Protein AF-A0A2H5ZKX2-F1 (afdb_monomer)

Mean predicted aligned error: 4.11 Å

pLDDT: mean 93.91, std 4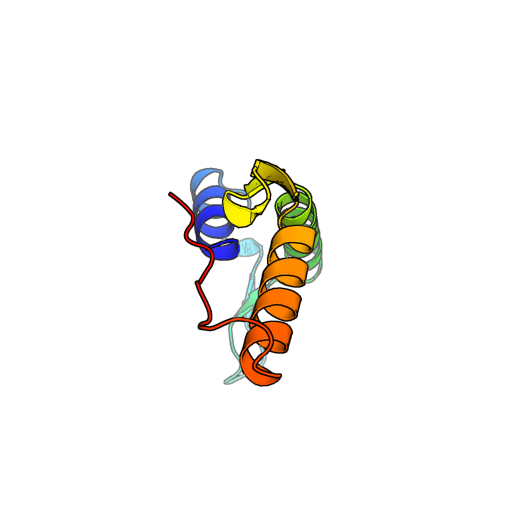.95, range [66.38, 98.38]

Structure (mmCIF, N/CA/C/O backbone):
data_AF-A0A2H5ZKX2-F1
#
_entry.id   AF-A0A2H5ZKX2-F1
#
loop_
_atom_site.group_PDB
_atom_site.id
_atom_site.type_symbol
_atom_site.label_atom_id
_atom_site.label_alt_id
_atom_site.label_comp_id
_atom_site.label_asym_id
_atom_site.label_entity_id
_atom_site.label_seq_id
_atom_site.pdbx_PDB_ins_code
_atom_site.Cartn_x
_atom_site.Cartn_y
_atom_site.Cartn_z
_atom_site.occupancy
_atom_site.B_iso_or_equiv
_atom_site.auth_seq_id
_atom_site.auth_comp_id
_atom_site.auth_asym_id
_atom_site.auth_atom_id
_atom_site.pdbx_PDB_model_num
ATOM 1 N N . MET A 1 1 ? -6.908 -6.288 1.694 1.00 73.31 1 MET A N 1
ATOM 2 C CA . MET A 1 1 ? -5.498 -6.042 1.309 1.00 73.31 1 MET A CA 1
ATOM 3 C C . MET A 1 1 ? -5.469 -4.915 0.281 1.00 73.31 1 MET A C 1
ATOM 5 O O . MET A 1 1 ? -6.286 -4.942 -0.630 1.00 73.31 1 MET A O 1
ATOM 9 N N . ILE A 1 2 ? -4.641 -3.879 0.467 1.00 86.94 2 ILE A N 1
ATOM 10 C CA . ILE A 1 2 ? -4.649 -2.668 -0.388 1.00 86.94 2 ILE A CA 1
ATOM 11 C C . ILE A 1 2 ? -3.763 -2.857 -1.626 1.00 86.94 2 ILE A C 1
ATOM 13 O O . ILE A 1 2 ? -4.169 -2.491 -2.728 1.00 86.94 2 ILE A O 1
ATOM 17 N N . VAL A 1 3 ? -2.578 -3.439 -1.426 1.00 92.94 3 VAL A N 1
ATOM 18 C CA . VAL A 1 3 ? -1.520 -3.550 -2.438 1.00 92.94 3 VAL A CA 1
ATOM 19 C C . VAL A 1 3 ? -1.817 -4.663 -3.438 1.00 92.94 3 VAL A C 1
ATOM 21 O O . VAL A 1 3 ? -1.782 -4.413 -4.635 1.00 92.94 3 VAL A O 1
ATOM 24 N N . ASP A 1 4 ? -2.177 -5.859 -2.981 1.00 93.00 4 ASP A N 1
ATOM 25 C CA . ASP A 1 4 ? -2.324 -7.027 -3.856 1.00 93.00 4 ASP A CA 1
ATOM 26 C C . ASP A 1 4 ? -3.339 -6.806 -4.987 1.00 93.00 4 ASP A C 1
ATOM 28 O O . ASP A 1 4 ? -2.981 -7.021 -6.146 1.00 93.00 4 ASP A O 1
ATOM 32 N N . PRO A 1 5 ? -4.559 -6.281 -4.736 1.00 92.31 5 PRO A N 1
ATOM 33 C CA . PRO A 1 5 ? -5.499 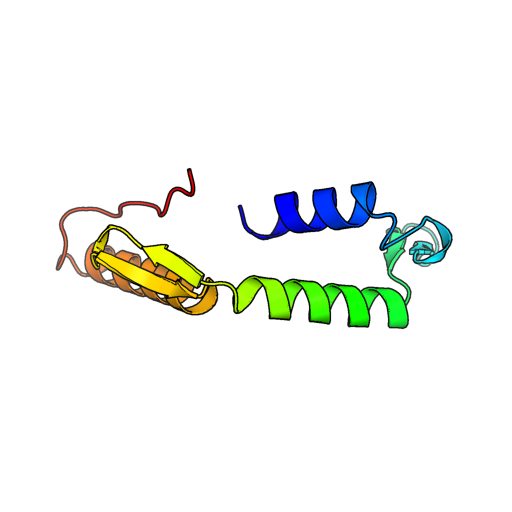-6.012 -5.822 1.00 92.31 5 PRO A CA 1
ATOM 34 C C . PRO A 1 5 ? -4.997 -4.926 -6.777 1.00 92.31 5 PRO A C 1
ATOM 36 O O . PRO A 1 5 ? -5.317 -4.957 -7.962 1.00 92.31 5 PRO A O 1
ATOM 39 N N . MET A 1 6 ? -4.214 -3.964 -6.277 1.00 94.75 6 MET A N 1
ATOM 40 C CA . MET A 1 6 ? -3.596 -2.935 -7.110 1.00 94.75 6 MET A CA 1
ATOM 41 C C . MET A 1 6 ? -2.537 -3.551 -8.027 1.00 94.75 6 MET A C 1
ATOM 43 O O . MET A 1 6 ? -2.563 -3.288 -9.222 1.00 94.75 6 MET A O 1
ATOM 47 N N . VAL A 1 7 ? -1.655 -4.404 -7.502 1.00 96.00 7 VAL A N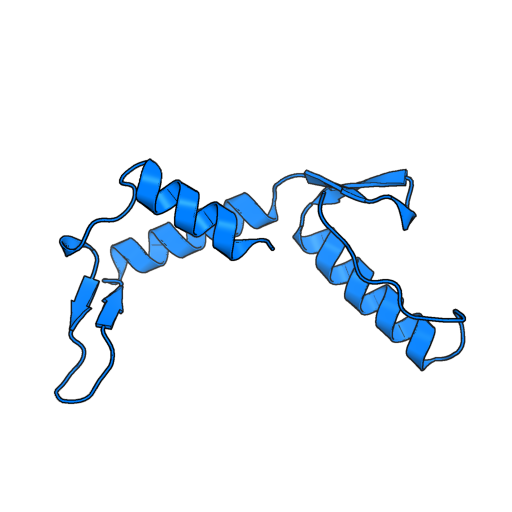 1
ATOM 48 C CA . VAL A 1 7 ? -0.619 -5.090 -8.290 1.00 96.00 7 VAL A CA 1
ATOM 49 C C . VAL A 1 7 ? -1.249 -6.003 -9.340 1.00 96.00 7 VAL A C 1
ATOM 51 O O . VAL A 1 7 ? -0.874 -5.934 -10.508 1.00 96.00 7 VAL A O 1
ATOM 54 N N . VAL A 1 8 ? -2.258 -6.793 -8.964 1.00 95.50 8 VAL A N 1
ATOM 55 C CA . VAL A 1 8 ? -3.010 -7.639 -9.905 1.00 95.50 8 VAL A CA 1
ATOM 56 C C . VAL A 1 8 ? -3.660 -6.792 -11.001 1.00 95.50 8 VAL A C 1
ATOM 58 O O . VAL A 1 8 ? -3.572 -7.139 -12.177 1.00 95.50 8 VAL A O 1
ATOM 61 N N . ALA A 1 9 ? -4.269 -5.656 -10.648 1.00 94.62 9 ALA A N 1
ATOM 62 C CA . ALA A 1 9 ? -4.834 -4.739 -11.633 1.00 94.62 9 ALA A CA 1
ATOM 63 C C . ALA A 1 9 ? -3.760 -4.169 -12.571 1.00 94.62 9 ALA A C 1
ATOM 65 O O . ALA A 1 9 ? -3.981 -4.137 -13.779 1.00 94.62 9 ALA A O 1
ATOM 66 N N . CYS A 1 10 ? -2.596 -3.781 -12.042 1.00 96.25 10 CYS A N 1
ATOM 67 C CA . CYS A 1 10 ? -1.477 -3.288 -12.842 1.00 96.25 10 CYS A CA 1
ATOM 68 C C . CYS A 1 10 ? -0.980 -4.335 -13.848 1.00 96.25 10 CYS A C 1
ATOM 70 O O . CYS A 1 10 ? -0.734 -3.995 -15.002 1.00 96.25 10 CYS A O 1
ATOM 72 N N . ILE A 1 11 ? -0.884 -5.603 -13.441 1.00 94.62 11 ILE A N 1
ATOM 73 C CA . ILE A 1 11 ? -0.489 -6.707 -14.327 1.00 94.62 11 ILE A CA 1
ATOM 74 C C . ILE A 1 11 ? -1.561 -6.942 -15.398 1.00 94.62 11 ILE A C 1
ATOM 76 O O . ILE A 1 11 ? -1.258 -6.941 -16.590 1.00 94.62 11 ILE A O 1
ATOM 80 N N . ASN A 1 12 ? -2.827 -7.080 -14.995 1.00 96.25 12 ASN A N 1
ATOM 81 C CA . ASN A 1 12 ? -3.934 -7.368 -15.914 1.00 96.25 12 ASN A CA 1
ATOM 82 C C . ASN A 1 12 ? -4.138 -6.266 -16.961 1.00 96.25 12 ASN A C 1
ATOM 84 O O . ASN A 1 12 ? -4.495 -6.550 -18.102 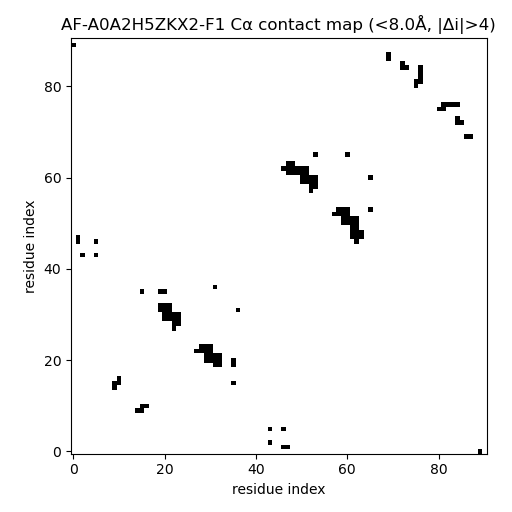1.00 96.25 12 ASN A O 1
ATOM 88 N N . GLN A 1 13 ? -3.903 -5.011 -16.580 1.00 96.69 13 GLN A N 1
ATOM 89 C CA . GLN A 1 13 ? -4.035 -3.847 -17.456 1.00 96.69 13 GLN A CA 1
ATOM 90 C C . GLN A 1 13 ? -2.731 -3.500 -18.190 1.00 96.69 13 GLN A C 1
ATOM 92 O O . GLN A 1 13 ? -2.703 -2.507 -18.912 1.00 96.69 13 GLN A O 1
ATOM 97 N N . ARG A 1 14 ? -1.666 -4.304 -18.031 1.00 95.75 14 ARG A N 1
ATOM 98 C CA . ARG A 1 14 ? -0.336 -4.076 -18.631 1.00 95.75 14 ARG A CA 1
ATOM 99 C C . ARG A 1 14 ? 0.222 -2.681 -18.331 1.00 95.75 14 ARG A C 1
ATOM 101 O O . ARG A 1 14 ? 0.844 -2.053 -19.179 1.00 95.75 14 ARG A O 1
ATOM 108 N N . VAL A 1 15 ? -0.029 -2.205 -17.114 1.00 97.25 15 VAL A N 1
ATOM 109 C CA . VAL A 1 15 ? 0.457 -0.915 -16.601 1.00 97.25 15 VAL A CA 1
ATOM 110 C C . VAL A 1 15 ? 1.976 -0.935 -16.445 1.00 97.25 15 VAL A C 1
ATOM 112 O O . VAL A 1 15 ? 2.620 0.080 -16.676 1.00 97.25 15 VAL A O 1
ATOM 115 N N . PHE A 1 16 ? 2.526 -2.094 -16.073 1.00 97.25 16 PHE A N 1
ATOM 116 C CA . PHE A 1 16 ? 3.960 -2.356 -16.022 1.00 97.25 16 PHE A CA 1
ATOM 117 C C . PHE A 1 16 ? 4.293 -3.599 -16.847 1.00 97.25 16 PHE A C 1
ATOM 119 O O . PHE A 1 16 ? 3.496 -4.537 -16.946 1.00 97.25 16 PHE A O 1
ATOM 126 N N . SER A 1 17 ? 5.495 -3.606 -17.400 1.00 95.44 17 SER A N 1
ATOM 127 C CA . SER A 1 17 ? 6.106 -4.666 -18.193 1.00 95.44 17 SER A CA 1
ATOM 128 C C . SER A 1 17 ? 7.475 -5.037 -17.616 1.00 95.44 17 SER A C 1
ATOM 130 O O . SER A 1 17 ? 7.962 -4.380 -16.701 1.00 95.44 17 SER A O 1
ATOM 132 N N . ALA A 1 18 ? 8.124 -6.077 -18.148 1.00 95.81 18 ALA A N 1
ATOM 133 C CA . ALA A 1 18 ? 9.485 -6.434 -17.732 1.00 95.81 18 ALA A CA 1
ATOM 134 C C . ALA A 1 18 ? 10.497 -5.294 -17.975 1.00 95.81 18 ALA A C 1
ATOM 136 O O . ALA A 1 18 ? 11.451 -5.155 -17.214 1.00 95.81 18 ALA A O 1
ATOM 137 N N . ASP A 1 19 ? 10.248 -4.439 -18.973 1.00 96.62 19 ASP A N 1
ATOM 138 C CA . ASP A 1 19 ? 11.117 -3.311 -19.320 1.00 96.62 19 ASP A CA 1
ATOM 139 C C . ASP A 1 19 ? 11.064 -2.172 -18.294 1.00 96.62 19 ASP A C 1
ATOM 141 O O . ASP A 1 19 ? 11.937 -1.305 -18.294 1.00 96.62 19 ASP A O 1
ATOM 145 N N . ASP A 1 20 ? 10.080 -2.168 -17.395 1.00 97.81 20 ASP A N 1
ATOM 146 C CA . ASP A 1 20 ? 9.973 -1.207 -16.293 1.00 97.81 20 ASP A CA 1
ATOM 147 C C . ASP A 1 20 ? 10.879 -1.561 -15.107 1.00 97.81 20 ASP A C 1
ATOM 149 O O . ASP A 1 20 ? 10.976 -0.803 -14.136 1.00 97.81 20 ASP A O 1
ATOM 153 N N . PHE A 1 21 ? 11.563 -2.700 -15.190 1.00 97.56 21 PHE A N 1
ATOM 154 C CA . PHE A 1 21 ? 12.468 -3.199 -14.171 1.00 97.56 21 PHE A CA 1
ATOM 155 C C . PHE A 1 21 ? 13.914 -3.192 -14.659 1.00 97.56 21 PHE A C 1
ATOM 157 O O . PHE A 1 21 ? 14.209 -3.218 -15.855 1.00 97.56 21 PHE A O 1
ATOM 164 N N . GLU A 1 22 ? 14.831 -3.150 -13.705 1.00 96.75 22 GLU A N 1
ATOM 165 C CA . GLU A 1 22 ? 16.265 -3.240 -13.934 1.00 96.75 22 GLU A CA 1
ATOM 166 C C . GLU A 1 22 ? 16.915 -4.151 -12.886 1.00 96.75 22 GLU A C 1
ATOM 168 O O . GLU A 1 22 ? 16.460 -4.197 -11.733 1.00 96.75 22 GLU A O 1
ATOM 173 N N . PRO A 1 23 ? 17.949 -4.921 -13.267 1.00 95.69 23 PRO A N 1
ATOM 174 C CA . PRO A 1 23 ? 18.737 -5.654 -12.294 1.00 95.69 23 PRO A CA 1
ATOM 175 C C . PRO A 1 23 ? 19.487 -4.669 -11.396 1.00 95.69 23 PRO A C 1
ATOM 177 O O . PRO A 1 23 ? 19.973 -3.635 -11.858 1.00 95.69 23 PRO A O 1
ATOM 180 N N . GLY A 1 24 ? 19.586 -4.994 -10.108 1.00 92.19 24 GLY A N 1
ATOM 181 C CA . GLY A 1 24 ? 20.585 -4.361 -9.253 1.00 92.19 24 GLY A CA 1
ATOM 182 C C . GLY A 1 24 ? 22.003 -4.811 -9.628 1.00 92.19 24 GLY A C 1
ATOM 183 O O . GLY A 1 24 ? 22.200 -5.563 -10.585 1.00 92.19 24 GLY A O 1
ATOM 184 N N . ALA A 1 25 ? 23.000 -4.362 -8.865 1.00 91.62 25 ALA A N 1
ATOM 185 C CA . ALA A 1 25 ? 24.366 -4.872 -8.985 1.00 91.62 25 ALA A CA 1
ATOM 186 C C . ALA A 1 25 ? 24.439 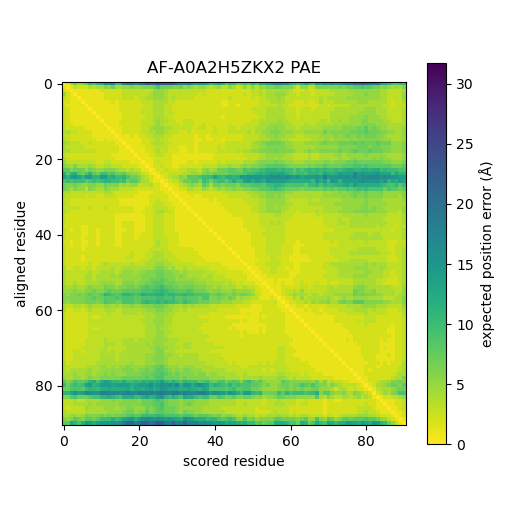-6.389 -8.698 1.00 91.62 25 ALA A C 1
ATOM 188 O O . ALA A 1 25 ? 23.466 -6.993 -8.247 1.00 91.62 25 ALA A O 1
ATOM 189 N N . ASP A 1 26 ? 25.590 -7.019 -8.941 1.00 91.25 26 ASP A N 1
ATOM 190 C CA . ASP A 1 26 ? 25.753 -8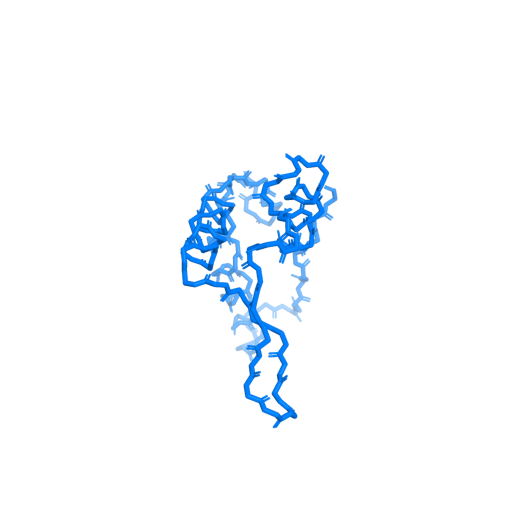.465 -8.743 1.00 91.25 26 ASP A CA 1
ATOM 191 C C . ASP A 1 26 ? 25.318 -8.911 -7.334 1.00 91.25 26 ASP A C 1
ATOM 193 O O . ASP A 1 26 ? 25.855 -8.467 -6.318 1.00 91.25 26 ASP A O 1
ATOM 197 N N . GLY A 1 27 ? 24.319 -9.798 -7.282 1.00 91.62 27 GLY A N 1
ATOM 198 C CA . GLY A 1 27 ? 23.716 -10.297 -6.040 1.00 91.62 27 GLY A CA 1
ATOM 199 C C . GLY A 1 27 ? 22.595 -9.427 -5.451 1.00 91.62 27 GLY A C 1
ATOM 200 O O . GLY A 1 27 ? 21.986 -9.818 -4.456 1.00 91.62 27 GLY A O 1
ATOM 201 N N . GLU A 1 28 ? 22.279 -8.279 -6.049 1.00 94.44 28 GLU A N 1
ATOM 202 C CA . GLU A 1 28 ? 21.173 -7.412 -5.640 1.00 94.44 28 GLU A CA 1
ATOM 203 C C . GLU A 1 28 ? 19.835 -7.800 -6.310 1.00 94.44 28 GLU A C 1
ATOM 205 O O . GLU A 1 28 ? 19.811 -8.388 -7.393 1.00 94.44 28 GLU A O 1
ATOM 210 N N . PRO A 1 29 ? 18.685 -7.459 -5.693 1.00 95.50 29 PRO A N 1
ATOM 211 C CA . PRO A 1 29 ? 17.373 -7.775 -6.254 1.00 95.50 29 PRO A CA 1
ATOM 212 C C . PRO A 1 29 ? 17.053 -6.960 -7.514 1.00 95.50 29 PRO A C 1
ATOM 214 O O . PRO A 1 29 ? 17.594 -5.875 -7.728 1.00 95.50 29 PRO A O 1
ATOM 217 N N . ILE A 1 30 ? 16.083 -7.452 -8.291 1.00 96.62 30 ILE A N 1
ATOM 218 C CA . ILE A 1 30 ? 15.424 -6.685 -9.356 1.00 96.62 30 ILE A CA 1
ATOM 219 C C . ILE A 1 30 ? 14.669 -5.501 -8.742 1.00 96.62 30 ILE A C 1
ATOM 221 O O . ILE A 1 30 ? 13.989 -5.642 -7.722 1.00 96.62 30 ILE A O 1
ATOM 225 N N . ARG A 1 31 ? 14.769 -4.333 -9.376 1.00 96.62 31 ARG A N 1
ATOM 226 C CA . ARG A 1 31 ? 14.153 -3.084 -8.917 1.00 96.62 31 ARG A CA 1
ATOM 227 C C . ARG A 1 31 ? 13.305 -2.487 -10.028 1.00 96.62 31 ARG A C 1
ATOM 229 O O . ARG A 1 31 ? 13.544 -2.740 -11.202 1.00 96.62 31 ARG A O 1
ATOM 236 N N . PHE A 1 32 ? 12.324 -1.669 -9.662 1.00 97.88 32 PHE A N 1
ATOM 237 C CA . PHE A 1 32 ? 11.713 -0.768 -10.635 1.00 97.88 32 PHE A CA 1
ATOM 238 C C . PHE A 1 32 ? 12.733 0.277 -11.079 1.00 97.88 32 PHE A C 1
ATOM 240 O O . PHE A 1 32 ? 13.439 0.845 -10.242 1.00 97.88 32 PHE A O 1
ATOM 247 N N . LYS A 1 33 ? 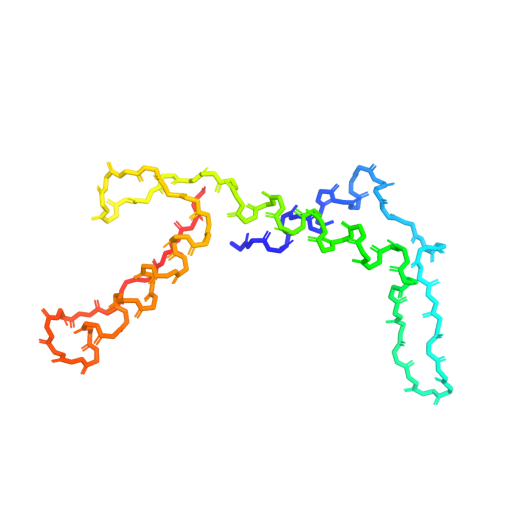12.699 0.622 -12.365 1.00 97.94 33 LYS A N 1
ATOM 248 C CA . LYS A 1 33 ? 13.301 1.858 -12.859 1.00 97.94 33 LYS A CA 1
ATOM 249 C C . LYS A 1 33 ? 12.642 3.052 -12.177 1.00 97.94 33 LYS A C 1
ATOM 251 O O . LYS A 1 33 ? 11.462 3.015 -11.818 1.00 97.94 33 LYS A O 1
ATOM 256 N N . ARG A 1 34 ? 13.381 4.154 -12.040 1.00 97.31 34 ARG A N 1
ATOM 257 C CA . ARG A 1 34 ? 12.919 5.349 -11.311 1.00 97.31 34 ARG A CA 1
ATOM 258 C C . ARG A 1 34 ? 11.537 5.850 -11.749 1.00 97.31 34 ARG A C 1
ATOM 260 O O . ARG A 1 34 ? 10.703 6.144 -10.896 1.00 97.31 34 ARG A O 1
ATOM 267 N N . GLU A 1 35 ? 11.290 5.935 -13.055 1.00 97.62 35 GLU A N 1
ATOM 268 C CA . GLU A 1 35 ? 10.014 6.440 -13.583 1.00 97.62 35 GLU A CA 1
ATOM 269 C C . GLU A 1 35 ? 8.853 5.471 -13.301 1.00 97.62 35 GLU A C 1
ATOM 271 O O . GLU A 1 35 ? 7.778 5.901 -12.880 1.00 97.62 35 GLU A O 1
ATOM 276 N N . ALA A 1 36 ? 9.092 4.160 -13.417 1.00 97.81 36 ALA A N 1
ATOM 277 C CA . ALA A 1 36 ? 8.110 3.137 -13.068 1.00 97.81 36 ALA A CA 1
ATOM 278 C C . ALA A 1 36 ? 7.786 3.142 -11.566 1.00 97.81 36 ALA A C 1
ATOM 280 O O . ALA A 1 36 ? 6.618 3.082 -11.186 1.00 97.81 36 ALA A O 1
ATOM 281 N N . MET A 1 37 ? 8.798 3.306 -10.706 1.00 97.81 37 MET A N 1
ATOM 282 C CA . MET A 1 37 ? 8.602 3.439 -9.259 1.00 97.81 37 MET A CA 1
ATOM 283 C C . MET A 1 37 ? 7.773 4.679 -8.917 1.00 97.81 37 MET A C 1
ATOM 285 O O . MET A 1 37 ? 6.838 4.601 -8.121 1.00 97.81 37 MET A O 1
ATOM 289 N N . LYS A 1 38 ? 8.082 5.827 -9.530 1.00 98.38 38 LYS A N 1
ATOM 290 C CA . LYS A 1 38 ? 7.312 7.058 -9.327 1.00 98.38 38 LYS A CA 1
ATOM 291 C C . LYS A 1 38 ? 5.843 6.845 -9.687 1.00 98.38 38 LYS A C 1
ATOM 293 O O . LYS A 1 38 ? 4.965 7.182 -8.895 1.00 98.38 38 LYS A O 1
ATOM 298 N N . TYR A 1 39 ? 5.578 6.223 -10.832 1.00 97.81 39 TYR A N 1
ATOM 299 C CA . TYR A 1 39 ? 4.214 5.936 -11.253 1.00 97.81 39 TYR A CA 1
ATOM 300 C C . TYR A 1 39 ? 3.515 4.921 -10.336 1.00 97.81 39 TYR A C 1
ATOM 302 O O . TYR A 1 39 ? 2.357 5.109 -9.967 1.00 97.81 39 TYR A O 1
ATOM 310 N N . PHE A 1 40 ? 4.221 3.885 -9.877 1.00 97.50 40 PHE A N 1
ATOM 311 C CA . PHE A 1 40 ? 3.699 2.939 -8.890 1.00 97.50 40 PHE A CA 1
ATOM 312 C C . PHE A 1 40 ? 3.278 3.640 -7.591 1.00 97.50 40 PHE A C 1
ATOM 314 O O . PHE A 1 40 ? 2.189 3.380 -7.073 1.00 97.50 40 PHE A O 1
ATOM 321 N N . ILE A 1 41 ? 4.097 4.575 -7.094 1.00 97.75 41 ILE A N 1
ATOM 322 C CA . ILE A 1 41 ? 3.766 5.397 -5.924 1.00 97.75 41 ILE A CA 1
ATOM 323 C C . ILE A 1 41 ? 2.512 6.234 -6.198 1.00 97.75 41 ILE A C 1
ATOM 325 O O . ILE A 1 41 ? 1.611 6.253 -5.365 1.00 97.75 41 ILE A O 1
ATOM 329 N N . GLU A 1 42 ? 2.387 6.871 -7.364 1.00 97.75 42 GLU A N 1
ATOM 330 C CA . GLU A 1 42 ? 1.189 7.644 -7.727 1.00 97.75 42 GLU A CA 1
ATOM 331 C C . GLU A 1 42 ? -0.090 6.785 -7.744 1.00 97.75 42 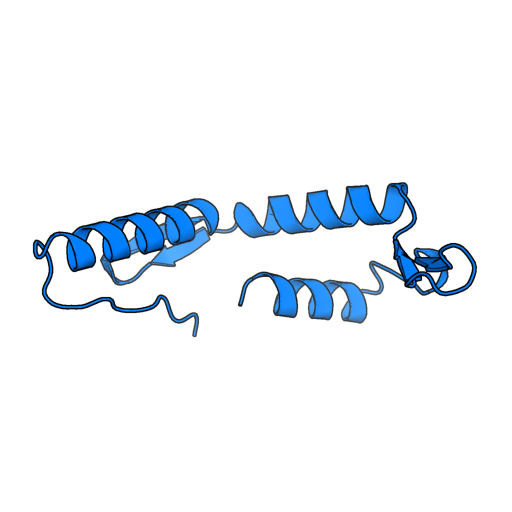GLU A C 1
ATOM 333 O O . GLU A 1 42 ? -1.146 7.215 -7.262 1.00 97.75 42 GLU A O 1
ATOM 338 N N . LEU A 1 43 ? -0.008 5.552 -8.255 1.00 96.69 43 LEU A N 1
ATOM 339 C CA . LEU A 1 43 ? -1.114 4.590 -8.245 1.00 96.69 43 LEU A CA 1
ATOM 340 C C . LEU A 1 43 ? -1.495 4.180 -6.819 1.00 96.69 43 LEU A C 1
ATOM 342 O O . LEU A 1 43 ? -2.685 4.149 -6.488 1.00 96.69 43 LEU A O 1
ATOM 346 N N . PHE A 1 44 ? -0.501 3.917 -5.971 1.00 96.88 44 PHE A N 1
ATOM 347 C CA . PHE A 1 44 ? -0.696 3.583 -4.563 1.00 96.88 44 PHE A CA 1
ATOM 348 C C . PHE A 1 44 ? -1.340 4.738 -3.791 1.00 96.88 44 PHE A C 1
ATOM 350 O O . PHE A 1 44 ? -2.345 4.561 -3.102 1.00 96.88 44 PHE A O 1
ATOM 357 N N . GLU A 1 45 ? -0.833 5.948 -3.989 1.00 96.94 45 GLU A N 1
ATOM 358 C CA . GLU A 1 45 ? -1.366 7.187 -3.435 1.00 96.94 45 GLU A CA 1
ATOM 359 C C . GLU A 1 45 ? -2.823 7.421 -3.841 1.00 96.94 45 GLU A C 1
ATOM 361 O O . GLU A 1 45 ? -3.671 7.768 -3.013 1.00 96.94 45 GLU A O 1
ATOM 366 N N . ARG A 1 46 ? -3.150 7.186 -5.116 1.00 95.25 46 ARG A N 1
ATOM 367 C CA . ARG A 1 46 ? -4.529 7.242 -5.607 1.00 95.25 46 ARG A CA 1
ATOM 368 C C . ARG A 1 46 ? -5.398 6.189 -4.936 1.00 95.25 46 ARG A C 1
ATOM 370 O O . ARG A 1 46 ? -6.487 6.521 -4.478 1.00 95.25 46 ARG A O 1
ATOM 377 N N . ARG A 1 47 ? -4.915 4.950 -4.822 1.00 94.69 47 ARG A N 1
ATOM 378 C CA . ARG A 1 47 ? -5.636 3.868 -4.144 1.00 94.69 47 ARG A CA 1
ATOM 379 C C . ARG A 1 47 ? -5.927 4.219 -2.687 1.00 94.69 47 ARG A C 1
ATOM 381 O O . ARG A 1 47 ? -7.032 3.950 -2.232 1.00 94.69 47 ARG A O 1
ATOM 388 N N . LEU A 1 48 ? -4.993 4.862 -1.987 1.00 95.50 48 LEU A N 1
ATOM 389 C CA . LEU A 1 48 ? -5.175 5.296 -0.601 1.00 95.50 48 LEU A CA 1
ATOM 390 C C . LEU A 1 48 ? -6.267 6.365 -0.422 1.00 95.50 48 LEU A C 1
ATOM 392 O O . LEU A 1 48 ? -6.864 6.447 0.651 1.00 95.50 48 LEU A O 1
ATOM 396 N N . ARG A 1 49 ? -6.559 7.155 -1.462 1.00 96.00 49 ARG A N 1
ATOM 397 C CA . ARG A 1 49 ? -7.662 8.131 -1.469 1.00 96.00 49 ARG A CA 1
ATOM 398 C C . ARG A 1 49 ? -9.027 7.512 -1.766 1.00 96.00 49 ARG A C 1
ATOM 400 O O . ARG A 1 49 ? -10.034 8.181 -1.562 1.00 96.00 49 ARG A O 1
ATOM 407 N N . ASN A 1 50 ? -9.086 6.262 -2.225 1.00 94.50 50 ASN A N 1
ATOM 408 C CA . ASN A 1 50 ? -10.361 5.610 -2.498 1.00 94.50 50 ASN A CA 1
ATOM 409 C C . ASN A 1 50 ? -11.145 5.400 -1.204 1.00 94.50 50 ASN A C 1
ATOM 411 O O . ASN A 1 50 ? -10.615 4.866 -0.228 1.00 94.50 50 ASN A O 1
ATOM 415 N N . GLU A 1 51 ? -12.424 5.753 -1.241 1.00 94.88 51 GLU A N 1
ATOM 416 C CA . GLU A 1 51 ? -13.340 5.521 -0.136 1.00 94.88 51 GLU A CA 1
ATOM 417 C C . GLU A 1 51 ? -13.848 4.082 -0.090 1.00 94.88 51 GLU A C 1
ATOM 419 O O . GLU A 1 51 ? -14.220 3.491 -1.109 1.00 94.88 51 GLU A O 1
ATOM 424 N N . ILE A 1 52 ? -13.953 3.561 1.124 1.00 93.06 52 ILE A N 1
ATOM 425 C CA . ILE A 1 52 ? -14.585 2.294 1.458 1.00 93.06 52 ILE A CA 1
ATOM 426 C C . ILE A 1 52 ? -15.563 2.511 2.611 1.00 93.06 52 ILE A C 1
ATOM 428 O O . ILE A 1 52 ? -15.386 3.395 3.449 1.00 93.06 52 ILE A O 1
ATOM 432 N N . PHE A 1 53 ? -16.629 1.717 2.641 1.00 92.12 53 PHE A N 1
ATOM 433 C CA . PHE A 1 53 ? -17.516 1.705 3.793 1.00 92.12 53 PHE A CA 1
ATOM 434 C C . PHE A 1 53 ? -16.764 1.137 5.001 1.00 92.12 53 PHE A C 1
ATOM 436 O O . PHE A 1 53 ? -16.202 0.046 4.917 1.00 92.12 53 PHE A O 1
ATOM 443 N N . TYR A 1 54 ? -16.749 1.881 6.106 1.00 90.56 54 TYR A N 1
ATOM 444 C CA . TYR A 1 54 ? -16.132 1.480 7.363 1.00 90.56 54 TYR A CA 1
ATOM 445 C C . TYR A 1 54 ? -17.233 1.155 8.386 1.00 90.56 54 TYR A C 1
ATOM 447 O O . TYR A 1 54 ? -17.787 2.073 9.005 1.00 90.56 54 TYR A O 1
ATOM 455 N N . PRO A 1 55 ? -17.571 -0.139 8.575 1.00 88.69 55 PRO A N 1
ATOM 456 C CA . PRO A 1 55 ? -18.700 -0.550 9.406 1.00 88.69 55 PRO A CA 1
ATOM 457 C C . PRO A 1 55 ? -18.682 -0.003 10.840 1.00 88.69 55 PRO A C 1
ATOM 459 O O . PRO A 1 55 ? -19.734 0.462 11.276 1.00 88.69 55 PRO A O 1
ATOM 462 N N . PRO A 1 56 ? -17.536 0.051 11.560 1.00 86.19 56 PRO A N 1
ATOM 463 C CA . PRO A 1 56 ? -17.525 0.512 12.952 1.00 86.19 56 PRO A CA 1
ATOM 464 C C . PRO A 1 56 ? -18.016 1.952 13.158 1.00 86.19 56 PRO A C 1
ATOM 466 O O . PRO A 1 56 ? -18.440 2.302 14.254 1.00 86.19 56 PRO A O 1
ATOM 469 N N . ARG A 1 57 ? -17.965 2.801 12.121 1.00 83.12 57 ARG A N 1
ATOM 470 C CA . ARG A 1 57 ? -18.461 4.192 12.164 1.00 83.12 57 ARG A CA 1
ATOM 471 C C . ARG A 1 57 ? -19.726 4.412 11.339 1.00 83.12 57 ARG A C 1
ATOM 473 O O . ARG A 1 57 ? -20.221 5.533 11.311 1.00 83.12 57 ARG A O 1
ATOM 480 N N . ASN A 1 58 ? -20.207 3.389 10.633 1.00 89.06 58 ASN A N 1
ATOM 481 C CA . ASN A 1 58 ? -21.301 3.496 9.667 1.00 89.06 58 ASN A CA 1
ATOM 482 C C . ASN A 1 58 ? -21.116 4.661 8.663 1.00 89.06 58 ASN A C 1
ATOM 484 O O . ASN A 1 58 ? -22.055 5.386 8.339 1.00 89.06 58 ASN A O 1
ATOM 488 N N . HIS A 1 59 ? -19.882 4.876 8.195 1.00 92.94 59 HIS A N 1
ATOM 489 C CA . HIS A 1 59 ? -19.533 5.977 7.294 1.00 92.94 59 HIS A CA 1
ATOM 490 C C . HIS A 1 59 ? -18.489 5.540 6.262 1.00 92.94 59 HIS A C 1
ATOM 492 O O . HIS A 1 59 ? -17.820 4.518 6.434 1.00 92.94 59 HIS A O 1
ATOM 498 N N . ARG A 1 60 ? -18.346 6.301 5.173 1.00 94.38 60 ARG A N 1
ATOM 499 C CA . ARG A 1 60 ? -17.293 6.071 4.180 1.00 94.38 60 ARG A CA 1
ATOM 500 C C . ARG A 1 60 ? -16.019 6.777 4.616 1.00 94.38 60 ARG A C 1
ATOM 502 O O . ARG A 1 60 ? -16.045 7.951 4.951 1.00 94.38 60 ARG A O 1
ATOM 509 N N . LEU A 1 61 ? -14.913 6.051 4.610 1.00 95.44 61 LEU A N 1
ATOM 510 C CA . LEU A 1 61 ? -13.590 6.581 4.909 1.00 95.44 61 LEU A CA 1
ATOM 511 C C . LEU A 1 61 ? -12.657 6.203 3.767 1.00 95.44 61 LEU A C 1
ATOM 513 O O . LEU A 1 61 ? -12.787 5.123 3.188 1.00 95.44 61 LEU A O 1
ATOM 517 N N . ASN A 1 62 ? -11.703 7.066 3.437 1.00 95.88 62 ASN A N 1
ATOM 518 C CA . ASN A 1 62 ? -10.619 6.650 2.558 1.00 95.88 62 ASN A CA 1
ATOM 519 C C . ASN A 1 62 ? -9.691 5.657 3.277 1.00 95.88 62 ASN A C 1
ATOM 521 O O . ASN A 1 62 ? -9.679 5.567 4.506 1.00 95.88 62 ASN A O 1
ATOM 525 N N . TYR A 1 63 ? -8.901 4.894 2.523 1.00 95.31 63 TYR A N 1
ATOM 526 C CA . TYR A 1 63 ? -8.016 3.892 3.123 1.00 95.31 63 TYR A CA 1
ATOM 527 C C . TYR A 1 63 ? -7.018 4.483 4.130 1.00 95.31 63 TYR A C 1
ATOM 529 O O . TYR A 1 63 ? -6.700 3.796 5.098 1.00 95.31 63 TYR A O 1
ATOM 537 N N . ARG A 1 64 ? -6.552 5.734 3.970 1.00 95.88 64 ARG A N 1
ATOM 538 C CA . ARG A 1 64 ? -5.691 6.377 4.989 1.00 95.88 64 ARG A CA 1
ATOM 539 C C . ARG A 1 64 ? -6.426 6.530 6.312 1.00 95.88 64 ARG A C 1
ATOM 541 O O . ARG A 1 64 ? -5.917 6.109 7.342 1.00 95.88 64 ARG A O 1
ATOM 548 N N . GLN A 1 65 ? -7.643 7.058 6.260 1.00 96.19 65 GLN A N 1
ATOM 549 C CA . GLN A 1 65 ? -8.497 7.217 7.430 1.00 96.19 65 GLN A CA 1
ATOM 550 C C . GLN A 1 65 ? -8.820 5.864 8.070 1.00 96.19 65 GLN A C 1
ATOM 552 O O . GLN A 1 65 ? -8.793 5.750 9.287 1.00 96.19 65 GLN A O 1
ATOM 557 N N . VAL A 1 66 ? -9.061 4.811 7.281 1.00 95.25 66 VAL A N 1
ATOM 558 C CA . VAL A 1 66 ? -9.256 3.459 7.829 1.00 95.25 66 VAL A CA 1
ATOM 559 C C . VAL A 1 66 ? -8.010 2.978 8.579 1.00 95.25 66 VAL A C 1
ATOM 561 O O . VAL A 1 66 ? -8.142 2.460 9.683 1.00 95.25 66 VAL A O 1
ATOM 564 N N . ILE A 1 67 ? -6.808 3.167 8.025 1.00 95.25 67 ILE A N 1
ATOM 565 C CA . ILE A 1 67 ? -5.550 2.800 8.699 1.00 95.25 67 ILE A CA 1
ATOM 566 C C . ILE A 1 67 ? -5.395 3.583 10.008 1.00 95.25 67 ILE A C 1
ATOM 568 O O . ILE A 1 67 ? -5.109 2.987 11.046 1.00 95.25 67 ILE A O 1
ATOM 572 N N . GLU A 1 68 ? -5.632 4.895 9.985 1.00 96.50 68 GLU A N 1
ATOM 573 C CA . GLU A 1 68 ? -5.607 5.734 11.187 1.00 96.50 68 GLU A CA 1
ATOM 574 C C . GLU A 1 68 ? -6.599 5.237 12.241 1.00 96.50 68 GLU A C 1
ATOM 576 O O . GLU A 1 68 ? -6.265 5.159 13.423 1.00 96.50 68 GLU A O 1
ATOM 581 N N . GLU A 1 69 ? -7.803 4.850 11.828 1.00 95.56 69 GLU A N 1
ATOM 582 C CA . GLU A 1 69 ? -8.809 4.325 12.741 1.00 95.56 69 GLU A CA 1
ATOM 583 C C . GLU A 1 69 ? -8.452 2.974 13.334 1.00 95.56 69 GLU A C 1
ATOM 585 O O . GLU A 1 69 ? -8.711 2.751 14.513 1.00 95.56 69 GLU A O 1
ATOM 590 N N . GLN A 1 70 ? -7.809 2.096 12.570 1.00 95.25 70 GLN A N 1
ATOM 591 C CA . GLN A 1 70 ? -7.306 0.829 13.091 1.00 95.25 70 GLN A CA 1
ATOM 592 C C . GLN A 1 70 ? -6.202 1.056 14.131 1.00 95.25 70 GLN A C 1
ATOM 594 O O . GLN A 1 70 ? -6.218 0.419 15.182 1.00 95.25 70 GLN A O 1
ATOM 599 N N . VAL A 1 71 ? -5.309 2.027 13.913 1.00 97.00 71 VAL A N 1
ATOM 600 C CA . VAL A 1 71 ? -4.293 2.413 14.909 1.00 97.00 71 VAL A CA 1
ATOM 601 C C . VAL A 1 71 ? -4.943 3.008 16.162 1.00 97.00 71 VAL A C 1
ATOM 603 O O . VAL A 1 71 ? -4.580 2.641 17.279 1.00 97.00 71 VAL A O 1
ATOM 606 N N . ARG A 1 72 ? -5.939 3.893 16.010 1.00 95.69 72 ARG A N 1
ATOM 607 C CA . ARG A 1 72 ? -6.680 4.466 17.148 1.00 95.69 72 ARG A CA 1
ATOM 608 C C . ARG A 1 72 ? -7.461 3.398 17.917 1.00 95.69 72 ARG A C 1
ATOM 610 O O . ARG A 1 72 ? -7.482 3.449 19.143 1.00 95.69 72 ARG A O 1
ATOM 617 N N . HIS A 1 73 ? -8.087 2.450 17.217 1.00 95.00 73 HIS A N 1
ATOM 618 C CA . HIS A 1 73 ? -8.779 1.293 17.803 1.00 95.00 73 HIS A CA 1
ATOM 619 C C . HIS A 1 73 ? -7.820 0.441 18.622 1.00 95.00 73 HIS A C 1
ATOM 621 O O . HIS A 1 73 ? -8.056 0.180 19.798 1.00 95.00 73 HIS A O 1
ATOM 627 N N . PHE A 1 74 ? -6.675 0.105 18.034 1.00 96.44 74 PHE A N 1
ATOM 628 C CA . PHE A 1 74 ? -5.623 -0.626 18.722 1.00 96.44 74 PHE A CA 1
ATOM 629 C C . PHE A 1 74 ? -5.147 0.096 19.991 1.00 96.44 74 PHE A C 1
ATOM 631 O O . PHE A 1 74 ? -5.085 -0.517 21.054 1.00 96.44 74 PHE A O 1
ATOM 638 N N . ALA A 1 75 ? -4.898 1.407 19.919 1.00 97.19 75 ALA A N 1
ATOM 639 C CA . ALA A 1 75 ? -4.506 2.197 21.085 1.00 97.19 75 ALA A CA 1
ATOM 640 C C . ALA A 1 75 ? -5.565 2.164 22.203 1.00 97.19 75 ALA A C 1
ATOM 642 O O . ALA A 1 75 ? -5.216 1.986 23.369 1.00 97.19 75 ALA A O 1
ATOM 643 N N . ARG A 1 76 ? -6.858 2.280 21.864 1.00 95.69 76 ARG A N 1
ATOM 644 C CA . ARG A 1 76 ? -7.960 2.192 22.838 1.00 95.69 76 ARG A CA 1
ATOM 645 C C . ARG A 1 76 ? -8.037 0.828 23.522 1.00 95.69 76 ARG A C 1
ATOM 647 O O . ARG A 1 76 ? -8.278 0.782 24.730 1.00 95.69 76 ARG A O 1
ATOM 654 N N . CYS A 1 77 ? -7.780 -0.248 22.782 1.00 95.75 77 CYS A N 1
ATOM 655 C CA . CYS A 1 77 ? -7.714 -1.605 23.327 1.00 95.75 77 CYS A CA 1
ATOM 656 C C . CYS A 1 77 ? -6.533 -1.768 24.295 1.00 95.75 77 CYS A C 1
ATOM 658 O O . CYS A 1 77 ? -6.707 -2.269 25.401 1.00 95.75 77 CYS A O 1
ATOM 660 N N . VAL A 1 78 ? -5.341 -1.289 23.919 1.00 96.50 78 VAL A N 1
ATOM 661 C CA . VAL A 1 78 ? -4.138 -1.350 24.774 1.00 96.50 78 VAL A CA 1
ATOM 662 C C . VAL A 1 78 ? -4.325 -0.561 26.074 1.00 96.50 78 VAL A C 1
ATOM 664 O O . VAL A 1 78 ? -3.875 -0.998 27.129 1.00 96.50 78 VAL A O 1
ATOM 667 N N . LEU A 1 79 ? -5.018 0.578 26.016 1.00 96.94 79 LEU A N 1
ATOM 668 C CA . LEU A 1 79 ? -5.330 1.405 27.187 1.00 96.94 79 LEU A CA 1
ATOM 669 C C . LEU A 1 79 ? -6.509 0.874 28.023 1.00 96.94 79 LEU A C 1
ATOM 671 O O . LEU A 1 79 ? -6.874 1.501 29.015 1.00 96.94 79 LEU A O 1
ATOM 675 N N . GLY A 1 80 ? -7.131 -0.244 27.632 1.00 93.06 80 GLY A N 1
ATOM 676 C CA . GLY A 1 80 ? -8.261 -0.845 28.349 1.00 93.06 80 GLY A CA 1
ATOM 677 C C . GLY A 1 80 ? -9.575 -0.066 28.235 1.00 93.06 80 GLY A C 1
ATOM 678 O O . GLY A 1 80 ? -10.515 -0.334 28.977 1.00 93.06 80 GLY A O 1
ATOM 679 N N . THR A 1 81 ? -9.654 0.901 27.317 1.00 91.44 81 THR A N 1
ATOM 680 C CA . THR A 1 81 ? -10.877 1.691 27.070 1.00 91.44 81 THR A CA 1
ATOM 681 C C . THR A 1 81 ? -11.889 0.960 26.186 1.00 91.44 81 THR A C 1
ATOM 683 O O . THR A 1 81 ? -13.070 1.294 26.199 1.00 91.44 81 THR A O 1
ATOM 686 N N . GLU A 1 82 ? -11.443 -0.057 25.447 1.00 90.00 82 GLU A N 1
ATOM 687 C CA . GLU A 1 82 ? -12.273 -0.964 24.651 1.00 90.00 82 GLU A CA 1
ATOM 688 C C . GLU A 1 82 ? -11.846 -2.413 24.916 1.00 90.00 82 GLU A C 1
ATOM 690 O O . GLU A 1 82 ? -10.673 -2.682 25.167 1.00 90.00 82 GLU A O 1
ATOM 695 N N . GLY A 1 83 ? -12.806 -3.345 24.891 1.00 86.62 83 GLY A N 1
ATOM 696 C CA . GLY A 1 83 ? -12.591 -4.718 25.361 1.00 86.62 83 GLY A CA 1
ATOM 697 C C . GLY A 1 83 ? -11.660 -5.574 24.493 1.00 86.62 83 GLY A C 1
ATOM 698 O O . GLY A 1 83 ? -11.009 -6.470 25.022 1.00 86.62 83 GLY A O 1
ATOM 699 N N . GLY A 1 84 ? -11.580 -5.317 23.182 1.00 91.06 84 GLY A N 1
ATOM 700 C CA . GLY A 1 84 ? -10.789 -6.130 22.257 1.00 91.06 84 GLY A CA 1
ATOM 701 C C . GLY A 1 84 ? -10.602 -5.494 20.879 1.00 91.06 84 GLY A C 1
ATOM 702 O O . GLY A 1 84 ? -11.453 -4.746 20.390 1.00 91.06 84 GLY A O 1
ATOM 703 N N . TYR A 1 85 ? -9.459 -5.789 20.256 1.00 94.00 85 TYR A N 1
ATOM 704 C CA . TYR A 1 85 ? -9.144 -5.301 18.918 1.00 94.00 85 TYR A CA 1
ATOM 705 C C . TYR A 1 85 ? -9.894 -6.111 17.859 1.00 94.00 85 TYR A C 1
ATOM 707 O O . TYR A 1 85 ? -9.741 -7.327 17.789 1.00 94.00 85 TYR A O 1
ATOM 715 N N . GLU A 1 86 ? -10.631 -5.416 16.994 1.00 92.38 86 GLU A N 1
ATOM 716 C CA . GLU A 1 86 ? -11.340 -6.009 15.863 1.00 92.38 86 GLU A CA 1
ATOM 717 C C . GLU A 1 86 ? -10.688 -5.534 14.557 1.00 92.38 86 GLU A C 1
ATOM 719 O O . GLU A 1 86 ? -10.691 -4.328 14.272 1.00 92.38 86 GLU A O 1
ATOM 724 N N . PRO A 1 87 ? -10.103 -6.444 13.756 1.00 92.19 87 PRO A N 1
ATOM 725 C CA . PRO A 1 87 ? -9.431 -6.071 12.524 1.00 92.19 87 PRO A CA 1
ATOM 726 C C . PRO A 1 87 ? -10.429 -5.638 11.448 1.00 92.19 87 PRO A C 1
ATOM 728 O O . PRO A 1 87 ? -11.494 -6.227 11.260 1.00 92.19 87 PRO A O 1
ATOM 731 N N . PHE A 1 88 ? -10.039 -4.650 10.650 1.00 91.25 88 PHE A N 1
ATOM 732 C CA . PHE A 1 88 ? -10.778 -4.283 9.453 1.00 91.25 88 PHE A CA 1
ATOM 733 C C . PHE A 1 88 ? -10.652 -5.367 8.375 1.00 91.25 88 PHE A C 1
ATOM 735 O O . PHE A 1 88 ? -9.578 -5.593 7.811 1.00 91.25 88 PHE A O 1
ATOM 742 N N . VAL A 1 89 ? -11.779 -5.999 8.046 1.00 88.31 89 VAL A N 1
ATOM 743 C CA . VAL A 1 89 ? -11.876 -7.002 6.981 1.00 88.31 89 VAL A CA 1
ATOM 744 C C . VAL A 1 89 ? -12.605 -6.403 5.782 1.00 88.31 89 VAL A C 1
ATOM 746 O O . VAL A 1 89 ? -13.776 -6.036 5.866 1.00 88.31 89 VAL A O 1
ATOM 749 N N . VAL A 1 90 ? -11.903 -6.327 4.651 1.00 80.00 90 VAL A N 1
ATOM 750 C CA . VAL A 1 90 ? -12.500 -5.985 3.354 1.00 80.00 90 VAL A CA 1
ATOM 751 C C . VAL A 1 90 ? -13.200 -7.232 2.818 1.00 80.00 90 VAL A C 1
ATOM 753 O O . VAL A 1 90 ? -12.551 -8.269 2.690 1.00 80.00 90 VAL A O 1
ATOM 756 N N . ARG A 1 91 ? -14.498 -7.124 2.528 1.00 66.38 91 ARG A N 1
ATOM 757 C CA . ARG A 1 91 ? -15.271 -8.142 1.804 1.00 66.38 91 ARG A CA 1
ATOM 758 C C . ARG A 1 91 ? -15.375 -7.782 0.330 1.00 66.38 91 ARG A C 1
ATOM 760 O O . ARG A 1 91 ? -15.407 -6.564 0.038 1.00 66.38 91 ARG A O 1
#

Foldseek 3Di:
DQVVVLVVVCVVVVVDDPVQWDDDPVPGHIDGDPVSVVVSVVSSVVSQQDWDQDVVVRDIDGNVVVVVVLVVQVVCCVVVVDVDRDDDDDD

Solvent-accessible surface area (backbone atoms only — not comparable to full-atom values): 5501 Å² total; per-residue (Å²): 120,76,60,63,62,50,54,53,49,34,55,77,68,60,72,59,58,78,85,40,42,41,77,45,62,97,93,49,66,78,38,63,35,71,68,48,44,54,50,50,50,53,54,50,56,52,56,37,62,42,70,41,81,38,74,96,74,74,42,75,35,26,46,56,55,48,52,52,46,51,54,53,46,43,52,36,28,76,71,65,79,38,96,67,76,77,82,91,76,83,129

Radius of gyration: 17.84 Å; Cα contacts (8 Å, |Δi|>4): 68; chains: 1; bounding box: 47×18×48 Å

Nearest PDB structures (foldseek):
  7mi4-assembly1_B  TM=9.030E-0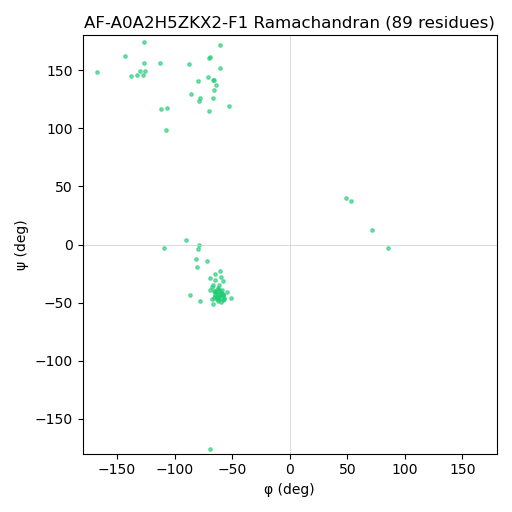1  e=1.741E-04  Geobacter sulfurreducens PCA
  8d3q-assembly1_A  TM=8.803E-01  e=1.174E-04  Halalkalibacterium halodurans C-125
  2yzs-assembly1_B-2  TM=9.055E-01  e=1.859E-04  Aquifex aeolicus
  2yzs-assembly1_A-2  TM=9.049E-01  e=1.247E-03  Aquifex aeolicus
  7cr8-assembly3_a  TM=8.270E-01  e=1.519E-03  Synechocystis sp. PCC 6803 substr. Kazusa

Sequence (91 aa):
MIVDPMVVACINQRVFSADDFEPGADGEPIRFKREAMKYFIELFERRLRNEIFYPPRNHRLNYRQVIEEQVRHFARCVLGTEGGYEPFVVR

Secondary structure (DSSP, 8-state):
--HHHHHHHHHHTT-S-GGGEE--STTPPPEE-HHHHHHHHHHHHHHHH-EEEEGGGTEEEEHHHHHHHHHHHHHHHHTTSSS--------